Protein AF-A0A7W1C6C1-F1 (afdb_monomer)

Foldseek 3Di:
DDPLQWKKKKKFFPLLQVQLQVLQCVLVVRPRRCPPWFFKDAPPDDPDDRGITIDMDRDDPVSLVSSQVSSCVSSVHDPLQEEEAELVCQPPDADDPNHRMYMWTQGPPRTDDPVSVCVRRRMDTPDPPD

Solvent-accessible surface area (backbone atoms only — not comparable to full-atom values): 7296 Å² total; per-residue (Å²): 133,85,77,70,69,24,24,37,37,39,43,24,27,63,96,39,36,70,28,44,40,51,19,41,20,67,69,56,76,69,46,78,54,49,87,65,63,45,46,22,26,47,76,91,52,76,95,85,58,70,51,26,36,36,36,78,45,77,35,53,77,72,48,57,58,50,33,49,51,36,27,25,67,63,55,74,46,57,80,74,27,44,43,79,43,52,42,89,39,66,97,72,70,73,80,60,92,73,42,47,28,40,40,33,33,26,21,81,98,65,33,53,49,72,68,57,53,27,58,66,67,44,38,42,75,64,72,79,81,125

pLDDT: mean 77.11, std 14.28, range [36.22, 92.38]

Mean predicted aligned error: 7.2 Å

Sequence (130 aa):
MTLHTARAIIVARPGIAAAANTAGRDVDNGGDPFTSPLALRSDNTTPGGIVAYWCSWAFQPAQLVSMRQAMRTRAGLSAGEVALVTASQRGSFTPTQGARAYVFDARDGIGWTPDEVLTVLNLRTLTSSL

Structure (mmCIF, N/CA/C/O backbone):
data_AF-A0A7W1C6C1-F1
#
_entry.id   AF-A0A7W1C6C1-F1
#
loop_
_atom_site.group_PDB
_atom_site.id
_atom_site.type_symbol
_atom_site.label_atom_id
_atom_site.label_alt_id
_atom_site.label_comp_id
_atom_site.label_asym_id
_atom_site.label_entity_id
_atom_site.label_seq_id
_atom_site.pdbx_PDB_ins_code
_atom_site.Cartn_x
_atom_site.Cartn_y
_atom_site.Cartn_z
_atom_site.occupancy
_atom_site.B_iso_or_equiv
_atom_site.auth_seq_id
_atom_site.auth_comp_id
_atom_site.auth_asym_id
_atom_site.auth_atom_id
_atom_site.pdbx_PDB_model_num
ATOM 1 N N . MET A 1 1 ? 9.964 -8.090 -25.347 1.00 39.66 1 MET A N 1
ATOM 2 C CA . MET A 1 1 ? 9.600 -8.454 -23.961 1.00 39.66 1 MET A CA 1
ATOM 3 C C . MET A 1 1 ? 9.893 -7.263 -23.078 1.00 39.66 1 MET A C 1
ATOM 5 O O . MET A 1 1 ? 11.054 -6.904 -22.934 1.00 39.66 1 MET A O 1
ATOM 9 N N . THR A 1 2 ? 8.867 -6.598 -22.563 1.00 40.09 2 THR A N 1
ATOM 10 C CA . THR A 1 2 ? 9.052 -5.463 -21.655 1.00 40.09 2 THR A CA 1
ATOM 11 C C . THR A 1 2 ? 9.435 -6.025 -20.291 1.00 40.09 2 THR A C 1
ATOM 13 O O . THR A 1 2 ? 8.622 -6.676 -19.644 1.00 40.09 2 THR A O 1
ATOM 16 N N . LEU A 1 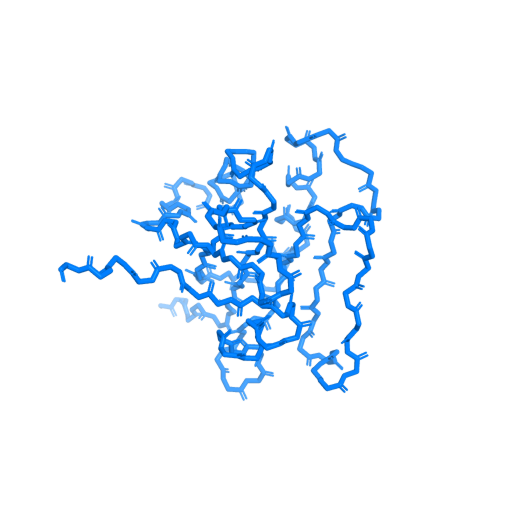3 ? 10.691 -5.847 -19.879 1.00 43.72 3 LEU A N 1
ATOM 17 C CA . LEU A 1 3 ? 11.121 -6.167 -18.520 1.00 43.72 3 LEU A CA 1
ATOM 18 C C . LEU A 1 3 ? 10.340 -5.278 -17.552 1.00 43.72 3 LEU A C 1
ATOM 20 O O . LEU A 1 3 ? 10.503 -4.056 -17.562 1.00 43.72 3 LEU A O 1
ATOM 24 N N . HIS A 1 4 ? 9.496 -5.887 -16.725 1.00 47.66 4 HIS A N 1
ATOM 25 C CA . HIS A 1 4 ? 8.840 -5.211 -15.615 1.00 47.66 4 HIS A CA 1
ATOM 26 C C . HIS A 1 4 ? 9.905 -4.807 -14.591 1.00 47.66 4 HIS A C 1
ATOM 28 O O . HIS A 1 4 ? 10.281 -5.586 -13.725 1.00 47.66 4 HIS A O 1
ATOM 34 N N . THR A 1 5 ? 10.469 -3.611 -14.753 1.00 56.53 5 THR A N 1
ATOM 35 C CA . THR A 1 5 ? 11.642 -3.166 -13.988 1.00 56.53 5 THR A CA 1
ATOM 36 C C . THR A 1 5 ? 11.281 -2.540 -12.650 1.00 56.53 5 THR A C 1
ATOM 38 O O . THR A 1 5 ? 12.191 -2.313 -11.861 1.00 56.53 5 THR A O 1
ATOM 41 N N . ALA A 1 6 ? 10.003 -2.244 -12.375 1.00 61.38 6 ALA A N 1
ATOM 42 C CA . ALA A 1 6 ? 9.576 -1.791 -11.057 1.00 61.38 6 ALA A CA 1
ATOM 43 C C . ALA A 1 6 ? 8.632 -2.749 -10.370 1.00 61.38 6 ALA A C 1
ATOM 45 O O . ALA A 1 6 ? 7.875 -3.457 -11.021 1.00 61.38 6 ALA A O 1
ATOM 46 N N . ARG A 1 7 ? 8.716 -2.779 -9.038 1.00 74.69 7 ARG A N 1
ATOM 47 C CA . ARG A 1 7 ? 7.738 -3.453 -8.200 1.00 74.69 7 ARG A CA 1
ATOM 48 C C . ARG A 1 7 ? 7.210 -2.486 -7.155 1.00 74.69 7 ARG A C 1
ATOM 50 O O . ARG A 1 7 ? 7.929 -1.564 -6.781 1.00 74.69 7 ARG A O 1
ATOM 57 N N . ALA A 1 8 ? 5.979 -2.667 -6.698 1.00 80.19 8 ALA A N 1
ATOM 58 C CA . ALA A 1 8 ? 5.456 -1.940 -5.545 1.00 80.19 8 ALA A CA 1
ATOM 59 C C . ALA A 1 8 ? 5.094 -2.898 -4.424 1.00 80.19 8 ALA A C 1
ATOM 61 O O . ALA A 1 8 ? 4.663 -4.015 -4.692 1.00 80.19 8 ALA A O 1
ATOM 62 N N . ILE A 1 9 ? 5.215 -2.422 -3.193 1.00 83.94 9 ILE A N 1
ATOM 63 C CA . ILE A 1 9 ? 4.631 -3.042 -2.010 1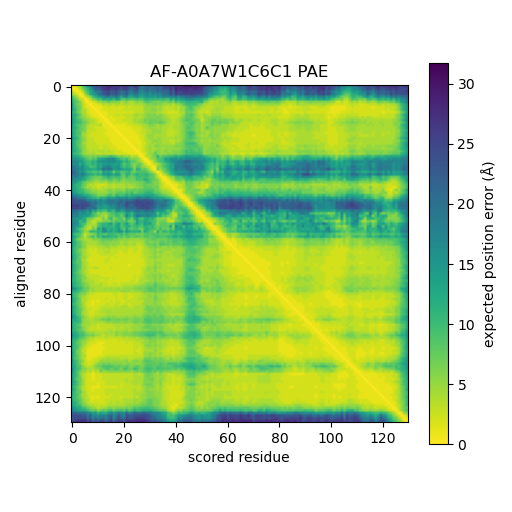.00 83.94 9 ILE A CA 1
ATOM 64 C C . ILE A 1 9 ? 3.558 -2.095 -1.489 1.00 83.94 9 ILE A C 1
ATOM 66 O O . ILE A 1 9 ? 3.849 -0.938 -1.189 1.00 83.94 9 ILE A O 1
ATOM 70 N N . ILE A 1 10 ? 2.322 -2.567 -1.370 1.00 85.81 10 ILE A N 1
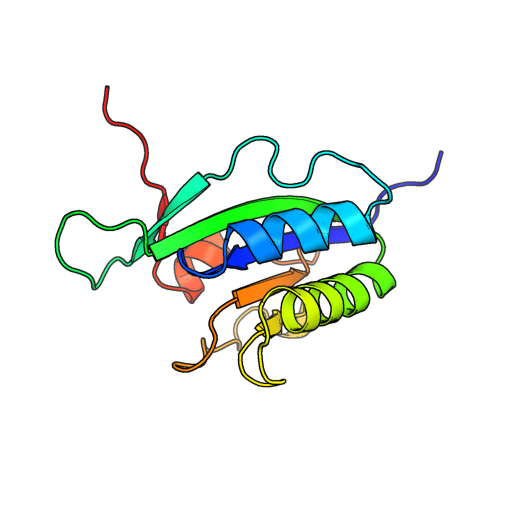ATOM 71 C CA . ILE A 1 10 ? 1.218 -1.746 -0.861 1.00 85.81 10 ILE A CA 1
ATOM 72 C C . ILE A 1 10 ? 0.828 -2.254 0.515 1.00 85.81 10 ILE A C 1
ATOM 74 O O . ILE A 1 10 ? 0.531 -3.433 0.669 1.00 85.81 10 ILE A O 1
ATOM 78 N N . VAL A 1 11 ? 0.800 -1.354 1.496 1.00 87.00 11 VAL A N 1
ATOM 79 C CA . VAL A 1 11 ? 0.321 -1.636 2.850 1.00 87.00 11 VAL A CA 1
ATOM 80 C C . VAL A 1 11 ? -0.845 -0.711 3.147 1.00 87.00 11 VAL A C 1
ATOM 82 O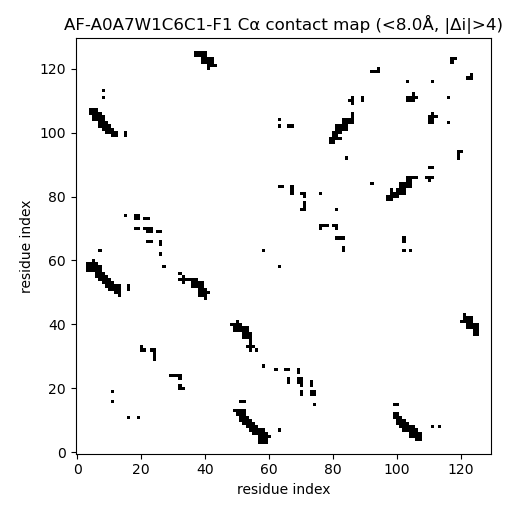 O . VAL A 1 11 ? -0.670 0.503 3.207 1.00 87.00 11 VAL A O 1
ATOM 85 N N . ALA A 1 12 ? -2.042 -1.267 3.321 1.00 87.06 12 ALA A N 1
ATOM 86 C CA . ALA A 1 12 ? -3.267 -0.489 3.505 1.00 87.06 12 ALA A CA 1
ATOM 87 C C . ALA A 1 12 ? -4.030 -0.923 4.759 1.00 87.06 12 ALA A C 1
ATOM 89 O O . ALA A 1 12 ? -4.238 -2.118 4.961 1.00 87.06 12 ALA A O 1
ATOM 90 N N . ARG A 1 13 ? -4.492 0.036 5.575 1.00 85.44 13 ARG A N 1
ATOM 91 C CA . ARG A 1 13 ? -5.341 -0.228 6.751 1.00 85.44 13 ARG A CA 1
ATOM 92 C C . ARG A 1 13 ? -6.642 -0.948 6.359 1.00 85.44 13 ARG A C 1
ATOM 94 O O . ARG A 1 13 ? -7.130 -0.753 5.243 1.00 85.44 13 ARG A O 1
ATOM 101 N N . PRO A 1 14 ? -7.290 -1.697 7.274 1.00 81.00 14 PRO A N 1
ATOM 102 C CA . PRO A 1 14 ? -8.357 -2.622 6.901 1.00 81.00 14 PRO A CA 1
ATOM 103 C C . PRO A 1 14 ? -9.566 -1.924 6.277 1.00 81.00 14 PRO A C 1
ATOM 105 O O . PRO A 1 14 ? -10.096 -2.387 5.273 1.00 81.00 14 PRO A O 1
ATOM 108 N N . GLY A 1 15 ? -9.939 -0.752 6.801 1.00 82.56 15 GLY A N 1
ATOM 109 C CA . GLY A 1 15 ? -11.067 0.034 6.292 1.00 82.56 15 GLY A CA 1
ATOM 110 C C . GLY A 1 15 ? -10.882 0.621 4.887 1.00 82.56 15 GLY A C 1
ATOM 111 O O . GLY A 1 15 ? -11.827 1.197 4.365 1.00 82.56 15 GLY A O 1
ATOM 112 N N . ILE A 1 16 ? -9.695 0.511 4.276 1.00 83.94 16 ILE A N 1
ATOM 113 C CA . ILE A 1 16 ? -9.442 0.981 2.901 1.00 83.94 16 ILE A CA 1
ATOM 114 C C . ILE A 1 16 ? -8.879 -0.109 1.981 1.00 83.94 16 ILE A C 1
ATOM 116 O O . ILE A 1 16 ? -8.540 0.171 0.833 1.00 83.94 16 ILE A O 1
ATOM 120 N N . ALA A 1 17 ? -8.785 -1.352 2.455 1.00 81.31 17 ALA A N 1
ATOM 121 C CA . ALA A 1 17 ? -8.177 -2.453 1.713 1.00 81.31 17 ALA A CA 1
ATOM 122 C C . ALA A 1 17 ? -8.880 -2.726 0.373 1.00 81.31 17 ALA A C 1
ATOM 124 O O . ALA A 1 17 ? -8.227 -2.858 -0.658 1.00 81.31 17 ALA A O 1
ATOM 125 N N . ALA A 1 18 ? -10.217 -2.722 0.360 1.00 81.44 18 ALA A N 1
ATOM 126 C CA . ALA A 1 18 ? -11.006 -2.930 -0.857 1.00 81.44 18 ALA A CA 1
ATOM 127 C C . ALA A 1 18 ? -10.806 -1.809 -1.897 1.00 81.44 18 ALA A C 1
ATOM 129 O O . ALA A 1 18 ? -10.733 -2.064 -3.102 1.00 81.44 18 ALA A O 1
ATOM 130 N N . ALA A 1 19 ? -10.669 -0.563 -1.437 1.00 85.38 19 ALA A N 1
ATOM 131 C CA . ALA A 1 19 ? -10.380 0.574 -2.303 1.00 85.38 19 ALA A CA 1
ATOM 132 C C . ALA A 1 19 ? -8.948 0.511 -2.858 1.00 85.38 19 ALA A C 1
ATOM 134 O O . ALA A 1 19 ? -8.747 0.775 -4.041 1.00 85.38 19 ALA A O 1
ATOM 135 N N . ALA A 1 20 ? -7.974 0.095 -2.039 1.00 83.06 20 ALA A N 1
ATOM 136 C CA . ALA A 1 20 ? -6.600 -0.156 -2.474 1.00 83.06 20 ALA A CA 1
ATOM 137 C C . ALA A 1 20 ? -6.534 -1.249 -3.554 1.00 83.06 20 ALA A C 1
ATOM 139 O O . ALA A 1 20 ? -5.880 -1.076 -4.577 1.00 83.06 20 ALA A O 1
ATOM 140 N N . ASN A 1 21 ? -7.280 -2.336 -3.355 1.00 79.31 21 ASN A N 1
ATOM 141 C CA . ASN A 1 21 ? -7.414 -3.438 -4.305 1.00 79.31 21 ASN A CA 1
ATOM 142 C C . ASN A 1 21 ? -7.970 -2.973 -5.655 1.00 79.31 21 ASN A C 1
ATOM 144 O O . ASN A 1 21 ? -7.412 -3.273 -6.707 1.00 79.31 21 ASN A O 1
ATOM 148 N N . THR A 1 22 ? -9.041 -2.180 -5.621 1.00 82.12 22 THR A N 1
ATOM 149 C CA . THR A 1 22 ? -9.660 -1.626 -6.834 1.00 82.12 22 THR A CA 1
ATOM 150 C C . THR A 1 22 ? -8.721 -0.652 -7.549 1.00 82.12 22 THR A C 1
ATOM 152 O O . THR A 1 22 ? -8.566 -0.739 -8.761 1.00 82.12 22 THR A O 1
ATOM 155 N N . ALA A 1 23 ? -8.038 0.222 -6.804 1.00 84.19 23 ALA A N 1
ATOM 156 C CA . ALA A 1 23 ? -7.060 1.156 -7.361 1.00 84.19 23 ALA A CA 1
ATOM 157 C C . ALA A 1 23 ? -5.904 0.438 -8.077 1.00 84.19 23 ALA A C 1
ATOM 159 O O . ALA A 1 23 ? -5.482 0.874 -9.144 1.00 84.19 23 ALA A O 1
ATOM 160 N N . GLY A 1 24 ? -5.436 -0.682 -7.522 1.00 78.25 24 GLY A N 1
ATOM 161 C CA . GLY A 1 24 ? -4.445 -1.531 -8.175 1.00 78.25 24 GLY A CA 1
ATOM 162 C C . GLY A 1 24 ? -4.925 -2.056 -9.532 1.00 78.25 24 GLY A C 1
ATOM 163 O O . GLY A 1 24 ? -4.212 -1.917 -10.522 1.00 78.25 24 GLY A O 1
ATOM 164 N N . ARG A 1 25 ? -6.166 -2.571 -9.604 1.00 77.25 25 ARG A N 1
ATOM 165 C CA . ARG A 1 25 ? -6.776 -3.065 -10.862 1.00 77.25 25 ARG A CA 1
ATOM 166 C C . ARG A 1 25 ? -6.856 -1.995 -11.933 1.00 77.25 25 ARG A C 1
ATOM 168 O O . ARG A 1 25 ? -6.567 -2.279 -13.092 1.00 77.25 25 ARG A O 1
ATOM 175 N N . ASP A 1 26 ? -7.267 -0.792 -11.538 1.00 80.06 26 ASP A N 1
ATOM 176 C CA . ASP A 1 26 ? -7.421 0.337 -12.454 1.00 80.06 26 ASP A CA 1
ATOM 177 C C . ASP A 1 26 ? -6.076 0.729 -13.085 1.00 80.06 26 ASP A C 1
ATOM 179 O O . ASP A 1 26 ? -6.013 1.054 -14.267 1.00 80.06 26 ASP A O 1
ATOM 183 N N . VAL A 1 27 ? -4.992 0.695 -12.303 1.00 78.88 27 VAL A N 1
ATOM 184 C CA . VAL A 1 27 ? -3.655 1.125 -12.748 1.00 78.88 27 VAL A CA 1
ATOM 185 C C . VAL A 1 27 ? -2.951 0.075 -13.608 1.00 78.88 27 VAL A C 1
ATOM 187 O O . VAL A 1 27 ? -2.129 0.442 -14.453 1.00 78.88 27 VAL A O 1
ATOM 190 N N . ASP A 1 28 ? -3.282 -1.204 -13.427 1.00 71.06 28 ASP A N 1
ATOM 191 C CA . ASP A 1 28 ? -2.729 -2.316 -14.211 1.00 71.06 28 ASP A CA 1
ATOM 192 C C . ASP A 1 28 ? -3.651 -2.812 -15.340 1.00 71.06 28 ASP A C 1
ATOM 194 O O . ASP A 1 28 ? -3.401 -3.855 -15.934 1.00 71.06 28 ASP A O 1
ATOM 198 N N . ASN A 1 29 ? -4.731 -2.087 -15.662 1.00 63.94 29 ASN A N 1
ATOM 199 C CA . ASN A 1 29 ? -5.683 -2.455 -16.721 1.00 63.94 29 ASN A CA 1
ATOM 200 C C . ASN A 1 29 ? -6.268 -3.880 -16.581 1.00 63.94 29 ASN A C 1
ATOM 202 O O . ASN A 1 29 ? -6.426 -4.594 -17.571 1.00 63.94 29 ASN A O 1
ATOM 206 N N . GLY A 1 30 ? -6.622 -4.293 -15.361 1.00 57.19 30 GLY A N 1
ATOM 207 C CA . GLY A 1 30 ? -7.296 -5.576 -15.114 1.00 57.19 30 GLY A CA 1
ATOM 208 C C . GLY A 1 30 ? -6.395 -6.738 -14.688 1.00 57.19 30 GLY A C 1
ATOM 209 O O . GLY A 1 30 ? -6.889 -7.860 -14.582 1.00 57.19 30 GLY A O 1
ATOM 210 N N . GLY A 1 31 ? -5.114 -6.494 -14.395 1.00 57.25 31 GLY A N 1
ATOM 211 C CA . GLY A 1 31 ? -4.287 -7.454 -13.660 1.00 57.25 31 GLY A CA 1
ATOM 212 C C . GLY A 1 31 ? -4.815 -7.713 -12.242 1.00 57.25 31 GLY A C 1
ATOM 213 O O . GLY A 1 31 ? -5.503 -6.874 -11.649 1.00 57.25 31 GLY A O 1
ATOM 214 N N . ASP A 1 32 ? -4.540 -8.903 -11.705 1.00 56.78 32 ASP A N 1
ATOM 215 C CA . ASP A 1 32 ? -5.134 -9.362 -10.448 1.00 56.78 32 ASP A CA 1
ATOM 216 C C . ASP A 1 32 ? -4.374 -8.788 -9.226 1.00 56.78 32 ASP A C 1
ATOM 218 O O . ASP A 1 32 ? -3.242 -9.186 -8.945 1.00 56.78 32 ASP A O 1
ATOM 222 N N . PRO A 1 33 ? -4.964 -7.836 -8.485 1.00 54.12 33 PRO A N 1
ATOM 223 C CA . PRO A 1 33 ? -4.237 -6.794 -7.747 1.00 54.12 33 PRO A CA 1
ATOM 224 C C . PRO A 1 33 ? -3.745 -7.169 -6.349 1.00 54.12 33 PRO A C 1
ATOM 226 O O . PRO A 1 33 ? -2.863 -6.522 -5.792 1.00 54.12 33 PRO A O 1
ATOM 229 N N . PHE A 1 34 ? -4.346 -8.197 -5.768 1.00 63.50 34 PHE A N 1
ATOM 230 C CA . PHE A 1 34 ? -4.016 -8.802 -4.491 1.00 63.50 34 PHE A CA 1
ATOM 231 C C . PHE A 1 34 ? -4.247 -10.285 -4.711 1.00 63.50 34 PHE A C 1
ATOM 233 O O . PHE A 1 34 ? -5.226 -10.857 -4.240 1.00 63.50 34 PHE A O 1
ATOM 240 N N . THR A 1 35 ? -3.373 -10.910 -5.489 1.00 52.84 35 THR A N 1
ATOM 241 C CA . THR A 1 35 ? -3.504 -12.331 -5.828 1.00 52.84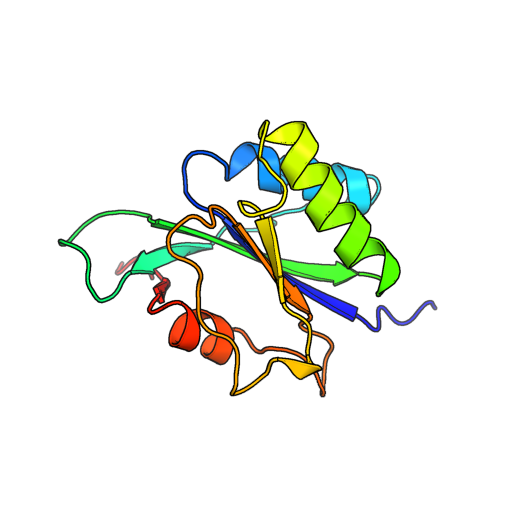 35 THR A CA 1
ATOM 242 C C . THR A 1 35 ? -3.594 -13.196 -4.557 1.00 52.84 35 THR A C 1
ATOM 244 O O . THR A 1 35 ? -4.158 -14.284 -4.585 1.00 52.84 35 THR A O 1
ATOM 247 N N . SER A 1 36 ? -3.104 -12.686 -3.412 1.00 59.22 36 SER A N 1
ATOM 248 C CA . SER A 1 36 ? -3.403 -13.157 -2.051 1.00 59.22 36 SER A CA 1
ATOM 249 C C . SER A 1 36 ? -3.110 -12.048 -1.020 1.00 59.22 36 SER A C 1
ATOM 251 O O . SER A 1 36 ? -1.947 -11.875 -0.651 1.00 59.22 36 SER A O 1
ATOM 253 N N . PRO A 1 37 ? -4.102 -11.253 -0.563 1.00 67.94 37 PRO A N 1
ATOM 254 C CA . PRO A 1 37 ? -3.865 -10.210 0.429 1.00 67.94 37 PRO A CA 1
ATOM 255 C C . PRO A 1 37 ? -3.362 -10.835 1.729 1.00 67.94 37 PRO A C 1
ATOM 257 O O . PRO A 1 37 ? -4.104 -11.524 2.426 1.00 67.94 37 PRO A O 1
ATOM 260 N N . LEU A 1 38 ? -2.096 -10.587 2.063 1.00 74.25 38 LEU A N 1
ATOM 261 C CA . LEU A 1 38 ? -1.533 -11.098 3.304 1.00 74.25 38 LEU A CA 1
ATOM 262 C C . LEU A 1 38 ? -1.977 -10.200 4.452 1.00 74.25 38 LEU A C 1
ATOM 264 O O . LEU A 1 38 ? -1.715 -8.994 4.455 1.00 74.25 38 LEU A O 1
ATOM 268 N N . ALA A 1 39 ? -2.674 -10.798 5.411 1.00 78.38 39 ALA A N 1
ATOM 269 C CA . ALA A 1 39 ? -3.095 -10.115 6.615 1.00 78.38 39 ALA A CA 1
ATOM 270 C C . ALA A 1 39 ? -1.873 -9.803 7.492 1.00 78.38 39 ALA A C 1
ATOM 272 O O . ALA A 1 39 ? -1.089 -10.691 7.838 1.00 78.38 39 ALA A O 1
ATOM 273 N N . LEU A 1 40 ? -1.718 -8.532 7.855 1.00 79.94 40 LEU A N 1
ATOM 274 C CA . LEU A 1 40 ? -0.638 -8.042 8.703 1.00 79.94 40 LEU A CA 1
ATOM 275 C C . LEU A 1 40 ? -1.179 -7.586 10.055 1.00 79.94 40 LEU A C 1
ATOM 277 O O . LEU A 1 40 ? -2.298 -7.077 10.150 1.00 79.94 40 LEU A O 1
ATOM 281 N N . ARG A 1 41 ? -0.353 -7.697 11.092 1.00 80.25 41 ARG A N 1
ATOM 282 C CA . ARG A 1 41 ? -0.633 -7.232 12.454 1.00 80.25 41 ARG A CA 1
ATOM 283 C C . ARG A 1 41 ? 0.514 -6.358 12.960 1.00 80.25 41 ARG A C 1
ATOM 285 O O . ARG A 1 41 ? 1.654 -6.616 12.609 1.00 80.25 41 ARG A O 1
ATOM 292 N N . SER A 1 42 ? 0.229 -5.359 13.800 1.00 77.75 42 SER A N 1
ATOM 293 C CA . SER A 1 42 ? 1.281 -4.562 14.444 1.00 77.75 42 SER A CA 1
ATOM 294 C C . SER A 1 42 ? 1.844 -5.252 15.683 1.00 77.75 42 SER A C 1
ATOM 296 O O . SER A 1 42 ? 1.080 -5.799 16.488 1.00 77.75 42 SER A O 1
ATOM 298 N N . ASP A 1 43 ? 3.159 -5.153 15.874 1.00 71.44 43 ASP A N 1
ATOM 299 C CA . ASP A 1 43 ? 3.845 -5.730 17.032 1.00 71.44 43 ASP A CA 1
ATOM 300 C C . ASP A 1 43 ? 3.453 -5.073 18.360 1.00 71.44 43 ASP A C 1
ATOM 302 O O . ASP A 1 43 ? 3.413 -5.753 19.384 1.00 71.44 43 ASP A O 1
ATOM 306 N N . ASN A 1 44 ? 3.023 -3.807 18.330 1.00 65.75 44 ASN A N 1
ATOM 307 C CA . ASN A 1 44 ? 2.665 -3.033 19.528 1.00 65.75 44 ASN A CA 1
ATOM 308 C C . ASN A 1 44 ? 1.153 -3.018 19.822 1.00 65.75 44 ASN A C 1
ATOM 310 O O . ASN A 1 44 ? 0.691 -2.230 20.645 1.00 65.75 44 ASN A O 1
ATOM 314 N N . THR A 1 45 ? 0.361 -3.850 19.138 1.00 57.28 45 THR A N 1
ATOM 315 C CA . THR A 1 45 ? -1.099 -3.920 19.332 1.00 57.28 45 THR A CA 1
ATOM 316 C C . THR A 1 45 ? -1.532 -5.189 20.061 1.00 57.28 45 THR A C 1
ATOM 318 O O . THR A 1 45 ? -0.927 -6.260 19.914 1.00 57.28 45 THR A O 1
ATOM 321 N N . THR A 1 46 ? -2.623 -5.059 20.825 1.00 48.41 46 THR A N 1
ATOM 322 C CA . THR A 1 46 ? -3.350 -6.135 21.512 1.00 48.41 46 THR A CA 1
ATOM 323 C C . THR A 1 46 ? -3.480 -7.392 20.634 1.00 48.41 46 THR A C 1
ATOM 325 O O . THR A 1 46 ? -3.658 -7.275 19.417 1.00 48.41 46 THR A O 1
ATOM 328 N N . PRO A 1 47 ? -3.405 -8.610 21.202 1.00 45.25 47 PRO A N 1
ATOM 329 C CA . PRO A 1 47 ? -3.653 -9.847 20.467 1.00 45.25 47 PRO A CA 1
ATOM 330 C C . PRO A 1 47 ? -4.962 -9.853 19.666 1.00 45.25 47 PRO A C 1
ATOM 332 O O . PRO A 1 47 ? -6.027 -9.837 20.266 1.00 45.25 47 PRO A O 1
ATOM 335 N N . GLY A 1 48 ? -4.881 -9.906 18.323 1.00 45.25 48 GLY A N 1
ATOM 336 C CA . GLY A 1 48 ? -5.984 -10.411 17.481 1.00 45.25 48 GLY A CA 1
ATOM 337 C C . GLY A 1 48 ? -6.387 -9.650 16.205 1.00 45.25 48 GLY A C 1
ATOM 338 O O . GLY A 1 48 ? -7.222 -10.169 15.473 1.00 45.25 48 GLY A O 1
ATOM 339 N N . GLY A 1 49 ? -5.848 -8.464 15.892 1.00 53.97 49 GLY A N 1
ATOM 340 C CA . GLY A 1 49 ? -6.352 -7.654 14.763 1.00 53.97 49 GLY A CA 1
ATOM 341 C C . GLY A 1 49 ? -5.511 -7.689 13.480 1.00 53.97 49 GLY A C 1
ATOM 342 O O . GLY A 1 49 ? -4.296 -7.502 13.538 1.00 53.97 49 GLY A O 1
ATOM 343 N N . ILE A 1 50 ? -6.167 -7.825 12.318 1.00 57.00 50 ILE A N 1
ATOM 344 C CA . ILE A 1 50 ? -5.599 -7.399 11.027 1.00 57.00 50 ILE A CA 1
ATOM 345 C C . ILE A 1 50 ? -5.523 -5.873 11.055 1.00 57.00 50 ILE A C 1
ATOM 347 O O . ILE A 1 50 ? -6.544 -5.208 11.222 1.00 57.00 50 ILE A O 1
ATOM 351 N N . VAL A 1 51 ? -4.331 -5.310 10.889 1.00 62.41 51 VAL A N 1
ATOM 352 C CA . VAL A 1 51 ? -4.114 -3.854 10.852 1.00 62.41 51 VAL A CA 1
ATOM 353 C C . VAL A 1 51 ? -3.707 -3.362 9.471 1.00 62.41 51 VAL A C 1
ATOM 355 O O . VAL A 1 51 ? -3.759 -2.157 9.228 1.00 62.41 51 VAL A O 1
ATOM 358 N N . ALA A 1 52 ? -3.318 -4.268 8.570 1.00 64.31 52 ALA A N 1
ATOM 359 C CA . ALA A 1 52 ? -3.077 -3.938 7.178 1.00 64.31 52 ALA A CA 1
ATOM 360 C C . ALA A 1 52 ? -3.139 -5.158 6.247 1.00 64.31 52 ALA A C 1
ATOM 362 O O . ALA A 1 52 ? -3.093 -6.301 6.699 1.00 64.31 52 ALA A O 1
ATOM 363 N N . TYR A 1 53 ? -3.210 -4.886 4.946 1.00 65.06 53 TYR A N 1
ATOM 364 C CA . TYR A 1 53 ? -3.087 -5.873 3.874 1.00 65.06 53 TYR A CA 1
ATOM 365 C C . TYR A 1 53 ? -1.905 -5.548 2.965 1.00 65.06 53 TYR A C 1
ATOM 367 O O . TYR A 1 53 ? -1.610 -4.369 2.762 1.00 65.06 53 TYR A O 1
ATOM 375 N N . TRP A 1 54 ? -1.279 -6.594 2.419 1.00 68.69 54 TRP A N 1
ATOM 376 C CA . TRP A 1 54 ? -0.069 -6.552 1.593 1.00 68.69 54 TRP A CA 1
ATOM 377 C C . TRP A 1 54 ? -0.280 -7.114 0.175 1.00 68.69 54 TRP A C 1
ATOM 379 O O . TRP A 1 54 ? -0.952 -8.137 0.021 1.00 68.69 54 TRP A O 1
ATOM 389 N N . CYS A 1 55 ? 0.386 -6.532 -0.832 1.00 62.53 55 CYS A N 1
ATOM 390 C CA . CYS A 1 55 ? 0.620 -7.148 -2.150 1.00 62.53 55 CYS A CA 1
ATOM 391 C C . CYS A 1 55 ? 1.941 -6.667 -2.793 1.00 62.53 55 CYS A C 1
ATOM 393 O O . CYS A 1 55 ? 2.399 -5.563 -2.495 1.00 62.53 55 CYS A O 1
ATOM 395 N N . SER A 1 56 ? 2.535 -7.480 -3.683 1.00 64.06 56 SER A N 1
ATOM 396 C CA . SER A 1 56 ? 3.705 -7.122 -4.508 1.00 64.06 56 SER A CA 1
ATOM 397 C C . SER A 1 56 ? 3.377 -7.246 -5.996 1.00 64.06 56 SER A C 1
ATOM 399 O O . SER A 1 56 ? 2.778 -8.239 -6.397 1.00 64.06 56 SER A O 1
ATOM 401 N N . TRP A 1 57 ? 3.772 -6.263 -6.808 1.00 67.62 57 TRP A N 1
ATOM 402 C CA . TRP A 1 57 ? 3.364 -6.181 -8.218 1.00 67.62 57 TRP A CA 1
ATOM 403 C C . TRP A 1 57 ? 4.433 -5.546 -9.084 1.00 67.62 57 TRP A C 1
ATOM 405 O O . TRP A 1 57 ? 5.018 -4.566 -8.652 1.00 67.62 57 TRP A O 1
ATOM 415 N N . ALA A 1 58 ? 4.627 -6.054 -10.296 1.00 68.88 58 ALA A N 1
ATOM 416 C CA . ALA A 1 58 ? 5.318 -5.394 -11.398 1.00 68.88 58 ALA A CA 1
ATOM 417 C C . ALA A 1 58 ? 4.625 -4.091 -11.875 1.00 68.88 58 ALA A C 1
ATOM 419 O O . ALA A 1 58 ? 3.545 -4.138 -12.444 1.00 68.88 58 ALA A O 1
ATOM 420 N N . PHE A 1 59 ? 5.281 -2.941 -11.742 1.00 68.62 59 PHE A N 1
ATOM 421 C CA . PHE A 1 59 ? 4.830 -1.642 -12.252 1.00 68.62 59 PHE A CA 1
ATOM 422 C C . PHE A 1 59 ? 5.910 -0.966 -13.111 1.00 68.62 59 PHE A C 1
ATOM 424 O O . PHE A 1 59 ? 7.079 -1.350 -13.120 1.00 68.62 59 PHE A O 1
ATOM 431 N N . GLN A 1 60 ? 5.529 0.094 -13.818 1.00 74.19 60 GLN A N 1
ATOM 432 C CA . GLN A 1 60 ? 6.425 1.152 -14.273 1.00 74.19 60 GLN A CA 1
ATOM 433 C C . GLN A 1 60 ? 6.545 2.239 -13.191 1.00 74.19 60 GLN A C 1
ATOM 435 O O . GLN A 1 60 ? 5.579 2.490 -12.470 1.00 74.19 60 GLN A O 1
ATOM 440 N N . PRO A 1 61 ? 7.672 2.971 -13.096 1.00 72.75 61 PRO A N 1
ATOM 441 C CA . PRO A 1 61 ? 7.830 4.045 -12.109 1.00 72.75 61 PRO A CA 1
ATOM 442 C C . PRO A 1 61 ? 6.699 5.089 -12.123 1.00 72.75 61 PRO A C 1
ATOM 444 O O . PRO A 1 61 ? 6.249 5.528 -11.067 1.00 72.75 61 PRO A O 1
ATOM 447 N N . ALA A 1 62 ? 6.178 5.442 -13.304 1.00 78.44 62 ALA A N 1
ATOM 448 C CA . ALA A 1 62 ? 5.051 6.369 -13.437 1.00 78.44 62 ALA A CA 1
ATOM 449 C C . ALA A 1 62 ? 3.741 5.823 -12.831 1.00 78.44 62 ALA A C 1
ATOM 451 O O . ALA A 1 62 ? 2.933 6.591 -12.308 1.00 78.44 62 ALA A O 1
ATOM 452 N N . GLN A 1 63 ? 3.548 4.500 -12.832 1.00 81.81 63 GLN A N 1
ATOM 453 C CA . GLN A 1 63 ? 2.358 3.860 -12.267 1.00 81.81 63 GLN A CA 1
ATOM 454 C C . GLN A 1 63 ? 2.332 3.916 -10.734 1.00 81.81 63 GLN A C 1
ATOM 456 O O . GLN A 1 63 ? 1.247 3.889 -10.163 1.00 81.81 63 GLN A O 1
ATOM 461 N N . LEU A 1 64 ? 3.471 4.090 -10.050 1.00 82.75 64 LEU A N 1
ATOM 462 C CA . LEU A 1 64 ? 3.490 4.274 -8.589 1.00 82.75 64 LEU A CA 1
ATOM 463 C C . LEU A 1 64 ? 2.735 5.543 -8.164 1.00 82.75 64 LEU A C 1
ATOM 465 O O . LEU A 1 64 ? 1.997 5.552 -7.174 1.00 82.75 64 LEU A O 1
ATOM 469 N N . VAL A 1 65 ? 2.887 6.620 -8.939 1.00 87.44 65 VAL A N 1
ATOM 470 C CA . VAL A 1 65 ? 2.188 7.889 -8.699 1.00 87.44 65 VAL A CA 1
ATOM 471 C C . VAL A 1 65 ? 0.697 7.740 -8.998 1.00 87.44 65 VAL A C 1
ATOM 473 O O . VAL A 1 65 ? -0.130 8.181 -8.192 1.00 87.44 65 VAL A O 1
ATOM 476 N N . SER A 1 66 ? 0.355 7.075 -10.106 1.00 88.19 66 SER A N 1
ATOM 477 C CA . SER A 1 66 ? -1.030 6.754 -10.469 1.00 88.19 66 SER A CA 1
ATOM 478 C C . SER A 1 66 ? -1.706 5.879 -9.416 1.00 88.19 66 SER A C 1
ATOM 480 O O . SER A 1 66 ? -2.843 6.154 -9.051 1.00 88.19 66 SER A O 1
ATOM 482 N N . MET A 1 67 ? -0.993 4.901 -8.851 1.00 85.38 67 MET A N 1
ATOM 483 C CA . MET A 1 67 ? -1.488 4.030 -7.784 1.00 85.38 67 MET A CA 1
ATOM 484 C C . MET A 1 67 ? -1.839 4.821 -6.530 1.00 85.38 67 MET A C 1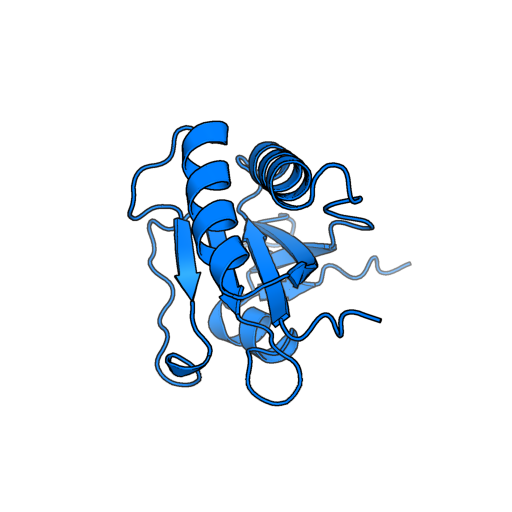
ATOM 486 O O . MET A 1 67 ? -2.971 4.754 -6.049 1.00 85.38 67 MET A O 1
ATOM 490 N N . ARG A 1 68 ? -0.919 5.665 -6.046 1.00 89.31 68 ARG A N 1
ATOM 491 C CA . ARG A 1 68 ? -1.204 6.563 -4.917 1.00 89.31 68 ARG A CA 1
ATOM 492 C C . ARG A 1 68 ? -2.445 7.421 -5.189 1.00 89.31 68 ARG A C 1
ATOM 494 O O . ARG A 1 68 ? -3.280 7.594 -4.303 1.00 89.31 68 ARG A O 1
ATOM 501 N N . GLN A 1 69 ? -2.563 7.977 -6.394 1.00 91.19 69 GLN A N 1
ATOM 502 C CA . GLN A 1 69 ? -3.683 8.845 -6.749 1.00 91.19 69 GLN A CA 1
ATOM 503 C C . GLN A 1 69 ? -5.011 8.080 -6.827 1.00 91.19 69 GLN A C 1
ATOM 505 O O . GLN A 1 69 ? -6.002 8.531 -6.255 1.00 91.19 69 GLN A O 1
ATOM 510 N N . ALA A 1 70 ? -5.023 6.910 -7.464 1.00 89.62 70 ALA A N 1
ATOM 511 C CA . ALA A 1 70 ? -6.197 6.054 -7.572 1.00 89.62 70 ALA A CA 1
ATOM 512 C C . ALA A 1 70 ? -6.690 5.611 -6.188 1.00 89.62 70 ALA A C 1
ATOM 514 O O . ALA A 1 70 ? -7.883 5.705 -5.903 1.00 89.62 70 ALA A O 1
ATOM 515 N N . MET A 1 71 ? -5.778 5.231 -5.284 1.00 88.38 71 MET A N 1
ATOM 516 C CA . MET A 1 71 ? -6.127 4.895 -3.900 1.00 88.38 71 MET A CA 1
ATOM 517 C C . MET A 1 71 ? -6.818 6.057 -3.188 1.00 88.38 71 MET A C 1
ATOM 519 O O . MET A 1 71 ? -7.843 5.856 -2.540 1.00 88.38 71 MET A O 1
ATOM 523 N N . ARG A 1 72 ? -6.291 7.278 -3.334 1.00 92.31 72 ARG A N 1
ATOM 524 C CA . ARG A 1 72 ? -6.885 8.474 -2.723 1.00 92.31 72 ARG A CA 1
ATOM 525 C C . ARG A 1 72 ? -8.293 8.733 -3.234 1.00 92.31 72 ARG A C 1
ATOM 527 O O . ARG A 1 72 ? -9.196 8.932 -2.430 1.00 92.31 72 ARG A O 1
ATOM 534 N N . THR A 1 73 ? -8.485 8.686 -4.548 1.00 92.38 73 THR A N 1
ATOM 535 C CA . THR A 1 73 ? -9.796 8.901 -5.165 1.00 92.38 73 THR A CA 1
ATOM 536 C C . THR A 1 73 ? -10.798 7.826 -4.745 1.00 92.38 73 THR A C 1
ATOM 538 O O . THR A 1 73 ? -11.905 8.156 -4.335 1.00 92.38 73 THR A O 1
ATOM 541 N N . ARG A 1 74 ? -10.411 6.545 -4.789 1.00 89.69 74 ARG A N 1
ATOM 542 C CA . ARG A 1 74 ? -11.299 5.418 -4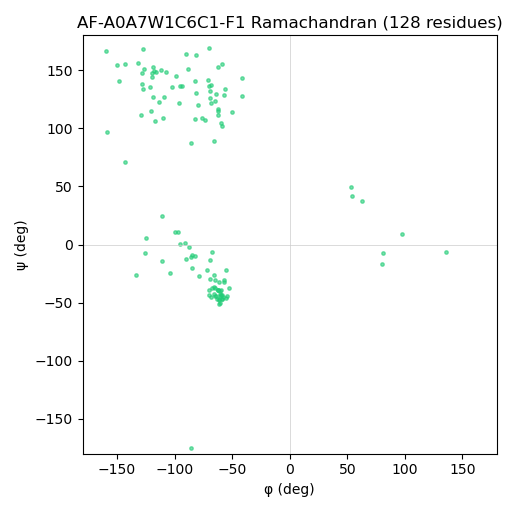.460 1.00 89.69 74 ARG A CA 1
ATOM 543 C C . ARG A 1 74 ? -11.679 5.371 -2.979 1.00 89.69 74 ARG A C 1
ATOM 545 O O . ARG A 1 74 ? -12.805 5.009 -2.661 1.00 89.69 74 ARG A O 1
ATOM 552 N N . ALA A 1 75 ? -10.754 5.713 -2.085 1.00 87.69 75 A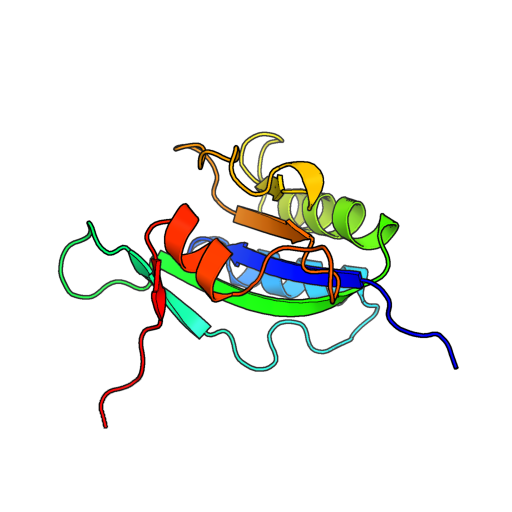LA A N 1
ATOM 553 C CA . ALA A 1 75 ? -10.973 5.667 -0.639 1.00 87.69 75 ALA A CA 1
ATOM 554 C C . ALA A 1 75 ? -11.405 7.016 -0.029 1.00 87.69 75 ALA A C 1
ATOM 556 O O . ALA A 1 75 ? -11.584 7.089 1.186 1.00 87.69 75 ALA A O 1
ATOM 557 N N . GLY A 1 76 ? -11.551 8.075 -0.836 1.00 92.25 76 GLY A N 1
ATOM 558 C CA . GLY A 1 76 ? -11.908 9.416 -0.358 1.00 92.25 76 GLY A CA 1
ATOM 559 C C . GLY A 1 76 ? -10.861 10.029 0.580 1.00 92.25 76 GLY A C 1
ATOM 560 O O . GLY A 1 76 ? -11.223 10.664 1.566 1.00 92.25 76 GLY A O 1
ATOM 561 N N . LEU A 1 77 ? -9.572 9.798 0.312 1.00 89.62 77 LEU A N 1
ATOM 562 C CA . LEU A 1 77 ? -8.468 10.172 1.201 1.00 89.62 77 LEU A CA 1
ATOM 563 C C . LEU A 1 77 ? -7.781 11.474 0.786 1.00 89.62 77 LEU A C 1
ATOM 565 O O . LEU A 1 77 ? -7.562 11.761 -0.397 1.00 89.62 77 LEU A O 1
ATOM 569 N N . SER A 1 78 ? -7.341 12.227 1.788 1.00 90.81 78 SER A N 1
ATOM 570 C CA . SER A 1 78 ? -6.498 13.406 1.620 1.00 90.81 78 SER A CA 1
ATOM 571 C C . SER A 1 78 ? -5.072 13.048 1.165 1.00 90.81 78 SER A C 1
ATOM 573 O O . SER A 1 78 ? -4.660 11.887 1.132 1.00 90.81 78 SER A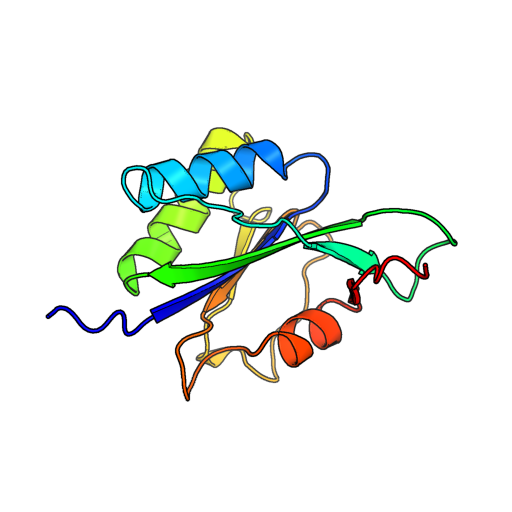 O 1
ATOM 575 N N . ALA A 1 79 ? -4.286 14.060 0.774 1.00 83.62 79 ALA A N 1
ATOM 576 C CA . ALA A 1 79 ? -2.917 13.859 0.283 1.00 83.62 79 ALA A CA 1
ATOM 577 C C . ALA A 1 79 ? -1.972 13.231 1.324 1.00 83.62 79 ALA A C 1
ATOM 579 O O . ALA A 1 79 ? -1.081 12.479 0.943 1.00 83.62 79 ALA A O 1
ATOM 580 N N . GLY A 1 80 ? -2.175 13.516 2.615 1.00 85.44 80 GLY A N 1
ATOM 581 C CA . GLY A 1 80 ? -1.344 12.989 3.704 1.00 85.44 80 GLY A CA 1
ATOM 582 C C . GLY A 1 80 ? -1.715 11.574 4.158 1.00 85.44 80 GLY A C 1
ATOM 583 O O . GLY A 1 80 ? -0.974 10.964 4.923 1.00 85.44 80 GLY A O 1
ATOM 584 N N . GLU A 1 81 ? -2.846 11.036 3.697 1.00 90.12 81 GLU A N 1
ATOM 585 C CA . GLU A 1 81 ? -3.351 9.728 4.132 1.00 90.12 81 GLU A CA 1
ATOM 586 C C . GLU A 1 81 ? -2.851 8.558 3.270 1.00 90.12 81 GLU A C 1
ATOM 588 O O . GLU A 1 81 ? -2.986 7.402 3.678 1.00 90.12 81 GLU A O 1
ATOM 593 N N . VAL A 1 82 ? -2.253 8.837 2.106 1.00 90.81 82 VAL A N 1
ATOM 594 C CA . VAL A 1 82 ? -1.592 7.832 1.259 1.00 90.81 82 VAL A CA 1
ATOM 595 C C . VAL A 1 82 ? -0.191 8.309 0.899 1.00 90.81 82 VAL A C 1
ATOM 597 O O . VAL A 1 82 ? -0.022 9.247 0.118 1.00 90.81 82 VAL A O 1
ATOM 600 N N . ALA A 1 83 ? 0.822 7.637 1.437 1.00 91.12 83 ALA A N 1
ATOM 601 C CA . ALA A 1 83 ? 2.217 7.972 1.186 1.00 91.12 83 ALA A CA 1
ATOM 602 C C . ALA A 1 83 ? 2.801 7.114 0.055 1.00 91.12 83 ALA A C 1
ATOM 604 O O . ALA A 1 83 ? 2.600 5.903 0.012 1.00 91.12 83 ALA A O 1
ATOM 605 N N . LEU A 1 84 ? 3.554 7.751 -0.844 1.00 91.69 84 LEU A N 1
ATOM 606 C CA . LEU A 1 84 ? 4.467 7.065 -1.758 1.00 91.69 84 LEU A CA 1
ATOM 607 C C . LEU A 1 84 ? 5.855 7.107 -1.121 1.00 91.69 84 LEU A C 1
ATOM 609 O O . LEU A 1 84 ? 6.351 8.196 -0.838 1.00 91.69 84 LEU A O 1
ATOM 613 N N . VAL A 1 85 ? 6.445 5.939 -0.893 1.00 91.69 85 VAL A N 1
ATOM 614 C CA . VAL A 1 85 ? 7.755 5.773 -0.264 1.00 91.69 85 VAL A CA 1
ATOM 615 C C . VAL A 1 85 ? 8.736 5.291 -1.324 1.00 91.69 85 VAL A C 1
ATOM 617 O O . VAL A 1 85 ? 8.647 4.164 -1.808 1.00 91.69 85 VAL A O 1
ATOM 620 N N . THR A 1 86 ? 9.656 6.156 -1.735 1.00 90.75 86 THR A N 1
ATOM 621 C CA . THR A 1 86 ? 10.620 5.848 -2.796 1.00 90.75 86 THR A CA 1
ATOM 622 C C . THR A 1 86 ? 11.798 5.031 -2.263 1.00 90.75 86 THR A C 1
ATOM 624 O O . THR A 1 86 ? 12.078 5.004 -1.061 1.00 90.75 86 THR A O 1
ATOM 627 N N . ALA A 1 87 ? 12.553 4.401 -3.169 1.00 88.44 87 ALA A N 1
ATOM 628 C CA . ALA A 1 87 ? 13.787 3.694 -2.818 1.00 88.44 87 ALA A CA 1
ATOM 629 C C . ALA A 1 87 ? 14.823 4.598 -2.113 1.00 88.44 87 ALA A C 1
ATOM 631 O O . ALA A 1 87 ? 15.558 4.137 -1.246 1.00 88.44 87 ALA A O 1
ATOM 632 N N . SER A 1 88 ? 14.852 5.900 -2.423 1.00 90.00 88 SER A N 1
ATOM 633 C CA . SER A 1 88 ? 15.777 6.862 -1.800 1.00 90.00 88 SER A CA 1
ATOM 634 C C . SER A 1 88 ? 15.475 7.153 -0.327 1.00 90.00 88 SER A C 1
ATOM 636 O O . SER A 1 88 ? 16.299 7.754 0.352 1.00 90.00 88 SER A O 1
ATOM 638 N N . GLN A 1 89 ? 14.301 6.757 0.170 1.00 91.62 89 GLN A N 1
ATOM 639 C CA . GLN A 1 89 ? 13.913 6.921 1.574 1.00 91.62 89 GLN A CA 1
ATOM 640 C C . GLN A 1 89 ? 14.285 5.701 2.434 1.00 91.62 89 GLN A C 1
ATOM 642 O O . GLN A 1 89 ? 13.996 5.685 3.633 1.00 91.62 89 GLN A O 1
ATOM 647 N N . ARG A 1 90 ? 14.920 4.669 1.855 1.00 87.69 90 ARG A N 1
ATOM 648 C CA . ARG A 1 90 ? 15.411 3.504 2.608 1.00 87.69 90 ARG A CA 1
ATOM 649 C C . ARG A 1 90 ? 16.373 3.962 3.708 1.00 87.69 90 ARG A C 1
ATOM 651 O O . ARG A 1 90 ? 17.288 4.742 3.461 1.00 87.69 90 ARG A O 1
ATOM 658 N N . GLY A 1 91 ? 16.122 3.513 4.937 1.00 83.06 91 GLY A N 1
ATOM 659 C CA . GLY A 1 91 ? 16.914 3.863 6.124 1.00 83.06 91 GLY A CA 1
ATOM 660 C C . GLY A 1 91 ? 16.606 5.221 6.772 1.00 83.06 91 GLY A C 1
ATOM 661 O O . GLY A 1 91 ? 17.116 5.482 7.856 1.00 83.06 91 GLY A O 1
ATOM 662 N N . SER A 1 92 ? 15.772 6.073 6.163 1.00 89.50 92 SER A N 1
ATOM 663 C CA . SER A 1 92 ? 15.382 7.385 6.724 1.00 89.50 92 SER A CA 1
ATOM 664 C C . SER A 1 92 ? 13.869 7.599 6.832 1.00 89.50 92 SER A C 1
ATOM 666 O O . SER A 1 92 ? 13.418 8.597 7.395 1.00 89.50 92 SER A O 1
ATOM 668 N N . PHE A 1 93 ? 13.070 6.680 6.287 1.00 90.94 93 PHE A N 1
ATOM 669 C CA . PHE A 1 93 ? 11.616 6.757 6.327 1.00 90.94 93 PHE A CA 1
ATOM 670 C C . PHE A 1 93 ? 11.060 6.551 7.743 1.00 90.94 93 PHE A C 1
ATOM 672 O O . PHE A 1 93 ? 11.365 5.558 8.401 1.00 90.94 93 PHE A O 1
ATOM 679 N N . THR A 1 94 ? 10.154 7.446 8.147 1.00 88.19 94 THR A N 1
ATOM 680 C CA . THR A 1 94 ? 9.376 7.341 9.387 1.00 88.19 94 THR A CA 1
ATOM 681 C C . THR A 1 94 ? 7.881 7.274 9.056 1.00 88.19 94 THR A C 1
ATOM 683 O O . THR A 1 94 ? 7.375 8.170 8.368 1.00 88.19 94 THR A O 1
ATOM 686 N N . PRO A 1 95 ? 7.135 6.267 9.551 1.00 86.31 95 PRO A N 1
ATOM 687 C CA . PRO A 1 95 ? 5.700 6.161 9.310 1.00 86.31 95 PRO A CA 1
ATOM 688 C C . PRO A 1 95 ? 4.927 7.333 9.925 1.00 86.31 95 PRO A C 1
ATOM 690 O O . PRO A 1 95 ? 5.058 7.646 11.106 1.00 86.31 95 PRO A O 1
ATOM 693 N N . THR A 1 96 ? 4.071 7.978 9.134 1.00 84.25 96 THR A N 1
ATOM 694 C CA . THR A 1 96 ? 3.204 9.060 9.625 1.00 84.25 96 THR A CA 1
ATOM 695 C C . THR A 1 96 ? 1.958 8.504 10.321 1.00 84.25 96 THR A C 1
ATOM 697 O O . THR A 1 96 ? 1.233 7.706 9.733 1.00 84.25 96 THR A O 1
ATOM 700 N N . GLN A 1 97 ? 1.643 8.977 11.533 1.00 76.12 97 GLN A N 1
ATOM 701 C CA . GLN A 1 97 ? 0.520 8.478 12.350 1.00 76.12 97 GLN A CA 1
ATOM 702 C C . GLN A 1 97 ? -0.855 8.553 11.651 1.00 76.12 97 GLN A C 1
ATOM 704 O O . GLN A 1 97 ? -1.712 7.691 11.864 1.00 76.12 97 GLN A O 1
ATOM 709 N N . GLY A 1 98 ? -1.058 9.561 10.796 1.00 82.44 98 GLY A N 1
ATOM 710 C CA . GLY A 1 98 ? -2.294 9.766 10.031 1.00 82.44 98 GLY A CA 1
ATOM 711 C C . GLY A 1 98 ? -2.384 8.983 8.720 1.00 82.44 98 GLY A C 1
ATOM 712 O O . GLY A 1 98 ? -3.450 8.946 8.110 1.00 82.44 98 GLY A O 1
ATOM 713 N N . ALA A 1 99 ? -1.306 8.335 8.272 1.00 87.12 99 ALA A N 1
ATOM 714 C CA . ALA A 1 99 ? -1.349 7.592 7.023 1.00 87.12 99 ALA A CA 1
ATOM 715 C C . ALA A 1 99 ? -2.210 6.329 7.170 1.00 87.12 99 ALA A C 1
ATOM 717 O O . ALA A 1 99 ? -2.149 5.580 8.157 1.00 87.12 99 ALA A O 1
ATOM 718 N N . ARG A 1 100 ? -3.042 6.103 6.156 1.00 88.06 100 ARG A N 1
ATOM 719 C CA . ARG A 1 100 ? -3.936 4.950 6.043 1.00 88.06 100 ARG A CA 1
ATOM 720 C C . ARG A 1 100 ? -3.408 3.933 5.044 1.00 88.06 100 ARG A C 1
ATOM 722 O O . ARG A 1 100 ? -3.724 2.756 5.189 1.00 88.06 100 ARG A O 1
ATOM 729 N N . ALA A 1 101 ? -2.586 4.362 4.090 1.00 89.00 101 ALA A N 1
ATOM 730 C CA . ALA A 1 101 ? -1.854 3.478 3.200 1.00 89.00 101 ALA A CA 1
ATOM 731 C C . ALA A 1 101 ? -0.449 3.987 2.868 1.00 89.00 101 ALA A C 1
ATOM 733 O O . ALA A 1 101 ? -0.183 5.190 2.859 1.00 89.00 101 ALA A O 1
ATOM 734 N N . TYR A 1 102 ? 0.408 3.038 2.512 1.00 90.69 102 TYR A N 1
ATOM 735 C CA . TYR A 1 102 ? 1.746 3.257 1.988 1.00 90.69 102 TYR A CA 1
ATOM 736 C C . TYR A 1 102 ? 1.921 2.468 0.693 1.00 90.69 102 TYR A C 1
ATOM 738 O O . TYR A 1 102 ? 1.505 1.313 0.601 1.00 90.69 102 TYR A O 1
ATOM 746 N N . VAL A 1 103 ? 2.556 3.093 -0.292 1.00 90.25 103 VAL A N 1
ATOM 747 C CA . VAL A 1 103 ? 2.998 2.473 -1.541 1.00 90.25 103 VAL A CA 1
ATOM 748 C C . VAL A 1 103 ? 4.517 2.574 -1.556 1.00 90.25 103 VAL A C 1
ATOM 750 O O . VAL A 1 103 ? 5.047 3.668 -1.719 1.00 90.25 103 VAL A O 1
ATOM 753 N N . PHE A 1 104 ? 5.222 1.471 -1.343 1.00 89.81 104 PHE A N 1
ATOM 754 C CA . PHE A 1 104 ? 6.681 1.431 -1.370 1.00 89.81 104 PHE A CA 1
ATOM 755 C C . PHE A 1 104 ? 7.179 1.028 -2.752 1.00 89.81 104 PHE A C 1
ATOM 757 O O . PHE A 1 104 ? 6.678 0.081 -3.353 1.00 89.81 104 PHE A O 1
ATOM 764 N N . ASP A 1 105 ? 8.197 1.729 -3.229 1.00 88.62 105 ASP A N 1
ATOM 765 C CA . ASP A 1 105 ? 8.966 1.374 -4.416 1.00 88.62 105 ASP A CA 1
ATOM 766 C C . ASP A 1 105 ? 9.890 0.186 -4.109 1.00 88.62 105 ASP A C 1
ATOM 768 O O . ASP A 1 105 ? 10.888 0.318 -3.401 1.00 88.62 105 ASP A O 1
ATOM 772 N N . ALA A 1 106 ? 9.539 -0.977 -4.644 1.00 84.69 106 ALA A N 1
ATOM 773 C CA . ALA A 1 106 ? 10.133 -2.285 -4.378 1.00 84.69 106 ALA A CA 1
ATOM 774 C C . ALA A 1 106 ? 10.914 -2.845 -5.579 1.00 84.69 106 ALA A C 1
ATOM 776 O O . ALA A 1 106 ? 11.050 -4.057 -5.727 1.00 84.69 106 ALA A O 1
ATOM 777 N N . ARG A 1 107 ? 11.394 -1.967 -6.471 1.00 82.38 107 ARG A N 1
ATOM 778 C CA . ARG A 1 107 ? 12.265 -2.313 -7.609 1.00 82.38 107 ARG A CA 1
ATOM 779 C C . ARG A 1 107 ? 13.345 -3.331 -7.234 1.00 82.38 107 ARG A C 1
ATOM 781 O O . ARG A 1 107 ? 14.103 -3.094 -6.296 1.00 82.38 107 ARG A O 1
ATOM 788 N N . ASP A 1 108 ? 13.459 -4.419 -7.994 1.00 75.12 108 ASP A N 1
ATOM 789 C CA . ASP A 1 108 ? 14.461 -5.452 -7.720 1.00 75.12 108 ASP A CA 1
ATOM 790 C C . ASP A 1 108 ? 15.880 -4.842 -7.695 1.00 75.12 108 ASP A C 1
ATOM 792 O O . ASP A 1 108 ? 16.245 -4.022 -8.540 1.00 75.12 108 ASP A O 1
ATOM 796 N N . GLY A 1 109 ? 16.669 -5.202 -6.680 1.00 77.75 109 GLY A N 1
ATOM 797 C CA . GLY A 1 109 ? 18.058 -4.758 -6.506 1.00 77.75 109 GLY A CA 1
ATOM 798 C C . GLY A 1 109 ? 18.263 -3.357 -5.910 1.00 77.75 109 GLY A C 1
ATOM 799 O O . GLY A 1 109 ? 19.359 -3.081 -5.430 1.00 77.75 109 GLY A O 1
ATOM 800 N N . ILE A 1 110 ? 17.247 -2.484 -5.885 1.00 83.31 110 ILE A N 1
ATOM 801 C CA . ILE A 1 110 ? 17.388 -1.098 -5.377 1.00 83.31 110 ILE A CA 1
ATOM 802 C C . ILE A 1 110 ? 16.274 -0.646 -4.420 1.00 83.31 110 ILE A C 1
ATOM 804 O O . ILE A 1 110 ? 16.499 0.237 -3.591 1.00 83.31 110 ILE A O 1
ATOM 808 N N . GLY A 1 111 ? 15.081 -1.225 -4.526 1.00 87.25 111 GLY A N 1
ATOM 809 C CA . GLY A 1 111 ? 13.887 -0.846 -3.778 1.00 87.25 111 GLY A CA 1
ATOM 810 C C . GLY A 1 111 ? 13.769 -1.510 -2.409 1.00 87.25 111 GLY A C 1
ATOM 811 O O . GLY A 1 111 ? 14.671 -2.205 -1.948 1.00 87.25 111 GLY A O 1
ATOM 812 N N . TRP A 1 112 ? 12.637 -1.246 -1.765 1.00 89.44 112 TRP A N 1
ATOM 813 C CA . TRP A 1 112 ? 12.262 -1.811 -0.475 1.00 89.44 112 TRP A CA 1
ATOM 814 C C . TRP A 1 112 ? 11.970 -3.308 -0.577 1.00 89.44 112 TRP A C 1
ATOM 816 O O . TRP A 1 112 ? 11.263 -3.746 -1.487 1.00 89.44 112 TRP A O 1
ATOM 826 N N . THR A 1 113 ? 12.459 -4.085 0.386 1.00 86.25 113 THR A N 1
ATOM 827 C CA . THR A 1 113 ? 12.088 -5.499 0.530 1.00 86.25 113 THR A CA 1
ATOM 828 C C . THR A 1 113 ? 10.869 -5.668 1.446 1.00 86.25 113 THR A C 1
ATOM 830 O O . THR A 1 113 ? 10.530 -4.759 2.211 1.00 86.25 113 THR A O 1
ATOM 833 N N . PRO A 1 114 ? 10.199 -6.835 1.422 1.00 83.62 114 PRO A N 1
ATOM 834 C CA . PRO A 1 114 ? 9.136 -7.131 2.375 1.00 83.62 114 PRO A CA 1
ATOM 835 C C . PRO A 1 114 ? 9.523 -7.020 3.835 1.00 83.62 114 PRO A C 1
ATOM 837 O O . PRO A 1 114 ? 8.811 -6.365 4.595 1.00 83.62 114 PRO A O 1
ATOM 840 N N . ASP A 1 115 ? 10.668 -7.573 4.208 1.00 85.25 115 ASP A N 1
ATOM 841 C CA . ASP A 1 115 ? 11.119 -7.541 5.595 1.00 85.25 115 ASP A CA 1
ATOM 842 C C . ASP A 1 115 ? 11.431 -6.111 6.052 1.00 85.25 115 ASP A C 1
ATOM 844 O O . ASP A 1 115 ? 11.104 -5.736 7.178 1.00 85.25 115 ASP A O 1
ATOM 848 N N . GLU A 1 116 ? 11.980 -5.271 5.169 1.00 89.56 116 GLU A N 1
ATOM 849 C CA . GLU A 1 116 ? 12.218 -3.853 5.458 1.00 89.56 116 GLU A CA 1
ATOM 850 C C . GLU A 1 116 ? 10.909 -3.087 5.681 1.00 89.56 116 GLU A C 1
ATOM 852 O O . GLU A 1 116 ? 10.807 -2.303 6.625 1.00 89.56 116 GLU A O 1
ATOM 857 N N . VAL A 1 117 ? 9.896 -3.321 4.840 1.00 88.81 117 VAL A N 1
ATOM 858 C CA . VAL A 1 117 ? 8.581 -2.677 4.979 1.00 88.81 117 VAL A CA 1
ATOM 859 C C . VAL A 1 117 ? 7.887 -3.112 6.267 1.00 88.81 117 VAL A C 1
ATOM 861 O O . VAL A 1 117 ? 7.333 -2.276 6.983 1.00 88.81 117 VAL A O 1
ATOM 864 N N . LEU A 1 118 ? 7.919 -4.406 6.581 1.00 86.12 118 LEU A N 1
ATOM 865 C CA . LEU A 1 118 ? 7.354 -4.936 7.819 1.00 86.12 118 LEU A CA 1
ATOM 866 C C . LEU A 1 118 ? 8.061 -4.345 9.042 1.00 86.12 118 LEU A C 1
ATOM 868 O O . LEU A 1 118 ? 7.396 -3.817 9.933 1.00 86.12 118 LEU A O 1
ATOM 872 N N . THR A 1 119 ? 9.394 -4.320 9.031 1.00 88.19 119 THR A N 1
ATOM 873 C CA . THR A 1 119 ? 10.204 -3.751 10.116 1.00 88.19 119 THR A CA 1
ATOM 874 C C . THR A 1 119 ? 9.907 -2.267 10.322 1.00 88.19 119 THR A C 1
ATOM 876 O O . THR A 1 119 ? 9.617 -1.847 11.441 1.00 88.19 119 THR A O 1
ATOM 879 N N . VAL A 1 120 ? 9.921 -1.455 9.256 1.00 89.56 120 VAL A N 1
ATOM 880 C CA . VAL A 1 120 ? 9.748 0.003 9.386 1.00 89.56 120 VAL A CA 1
ATOM 881 C C . VAL A 1 120 ? 8.331 0.392 9.801 1.00 89.56 120 VAL A C 1
ATOM 883 O O . VAL A 1 120 ? 8.141 1.400 10.476 1.00 89.56 120 VAL A O 1
ATOM 886 N N . LEU A 1 121 ? 7.328 -0.403 9.420 1.00 87.06 121 LEU A N 1
ATOM 887 C CA . LEU A 1 121 ? 5.941 -0.202 9.837 1.00 87.06 121 LEU A CA 1
ATOM 888 C C . LEU A 1 121 ? 5.609 -0.883 11.172 1.00 87.06 121 LEU A C 1
ATOM 890 O O . LEU A 1 121 ? 4.481 -0.742 11.649 1.00 87.06 121 LEU A O 1
ATOM 894 N N . ASN A 1 122 ? 6.564 -1.596 11.778 1.00 87.25 122 ASN A N 1
ATOM 895 C CA . ASN A 1 122 ? 6.364 -2.393 12.986 1.00 87.25 122 ASN A CA 1
ATOM 896 C C . ASN A 1 122 ? 5.188 -3.379 12.838 1.00 87.25 122 ASN A C 1
ATOM 898 O O . ASN A 1 122 ? 4.249 -3.408 13.650 1.00 87.25 122 ASN A O 1
ATOM 902 N N . LEU A 1 123 ? 5.209 -4.118 11.728 1.00 85.88 123 LEU A N 1
ATOM 903 C CA . LEU A 1 123 ? 4.215 -5.100 11.321 1.00 85.88 123 LEU A CA 1
ATOM 904 C C . LEU A 1 123 ? 4.845 -6.487 11.211 1.00 85.88 123 LEU A C 1
ATOM 906 O O . LEU A 1 123 ? 5.999 -6.636 10.831 1.00 85.88 123 LEU A O 1
ATOM 910 N N . ARG A 1 124 ? 4.022 -7.510 11.414 1.00 83.94 124 ARG A N 1
ATOM 911 C CA . ARG A 1 124 ? 4.335 -8.902 11.106 1.00 83.94 124 ARG A CA 1
ATOM 912 C C . ARG A 1 124 ? 3.203 -9.552 10.331 1.00 83.94 124 ARG A C 1
ATOM 914 O O . ARG A 1 124 ? 2.046 -9.126 10.408 1.00 83.94 124 ARG A O 1
ATOM 921 N N . THR A 1 125 ? 3.537 -10.601 9.597 1.00 80.12 125 THR A N 1
ATOM 922 C CA . THR A 1 125 ? 2.555 -11.420 8.893 1.00 80.12 125 THR A CA 1
ATOM 923 C C . THR A 1 125 ? 1.758 -12.244 9.900 1.00 80.12 125 THR A C 1
ATOM 925 O O . THR A 1 125 ? 2.282 -12.712 10.913 1.00 80.12 125 THR A O 1
ATOM 928 N N . LEU A 1 126 ? 0.462 -12.404 9.652 1.00 71.31 126 LEU A N 1
ATOM 929 C CA . LEU A 1 126 ? -0.328 -13.423 10.326 1.00 71.31 126 LEU A CA 1
ATOM 930 C C . LEU A 1 126 ? -0.154 -14.708 9.521 1.00 71.31 126 LEU A C 1
ATOM 932 O O . LEU A 1 126 ? -0.914 -14.974 8.593 1.00 71.31 126 LEU A O 1
ATOM 936 N N . THR A 1 127 ? 0.881 -15.485 9.832 1.00 63.69 127 THR A N 1
ATOM 937 C CA . THR A 1 127 ? 0.892 -16.881 9.407 1.00 63.69 127 THR A CA 1
ATOM 938 C C . THR A 1 127 ? -0.252 -17.572 10.139 1.00 63.69 127 THR A C 1
ATOM 940 O O . THR A 1 127 ? -0.353 -17.501 11.364 1.00 63.69 127 THR A O 1
ATOM 943 N N . SER A 1 128 ? -1.166 -18.189 9.392 1.00 46.16 128 SER A N 1
ATOM 944 C CA . SER A 1 128 ? -2.104 -19.138 9.977 1.00 46.16 128 SER A CA 1
ATOM 945 C C . SER A 1 128 ? -1.266 -20.244 10.609 1.00 46.16 128 SER A C 1
ATOM 947 O O . SER A 1 128 ? -0.708 -21.073 9.895 1.00 46.16 128 SER A O 1
ATOM 949 N N . SER A 1 129 ? -1.112 -20.222 11.931 1.00 40.47 129 SER A N 1
ATOM 950 C CA . SER A 1 129 ? -0.744 -21.424 12.666 1.00 40.47 129 SER A CA 1
ATOM 951 C C . SER A 1 129 ? -1.852 -22.433 12.376 1.00 40.47 129 SER A C 1
ATOM 953 O O . SER A 1 129 ? -2.980 -22.241 12.832 1.00 40.47 129 SER A O 1
ATOM 955 N N . LEU A 1 130 ? -1.561 -23.411 11.518 1.00 36.22 130 LEU A N 1
ATOM 956 C CA . LEU A 1 130 ? -2.324 -24.654 11.472 1.00 36.22 130 LEU A CA 1
ATOM 957 C C . LEU A 1 130 ? -2.123 -25.399 12.794 1.00 36.22 130 LEU A C 1
ATOM 959 O O . LEU A 1 130 ? -0.979 -25.367 13.306 1.00 36.22 130 LEU A O 1
#

Nearest PDB structures (foldseek):
  2lqj-assembly1_A  TM=4.546E-01  e=1.376E-01  Mycobacterium tuberculosis
  6y24-assembly1_A  TM=4.324E-01  e=1.206E-01  Homo sapiens
  6x6t-assembly1_AB  TM=4.799E-01  e=1.569E+00  Escherichia coli
  9gux-assembly1_Z  TM=4.935E-01  e=2.180E+00  Escherichia coli K-12
  6yao-assembly1_A  TM=4.170E-01  e=1.376E+00  Zea mays

Secondary structure (DSSP, 8-state):
-----EEEEEEE-GGGHHHHHHHHHHHTTT--TTSS-EEEEETTS-TT---EEEEEEEE-HHHHHHHHHHHHHHHT--TTSEEEE-GGGTTT----TT-SEEEEE--TTTS--HHHHHHHHTEEE-----

Radius of gyration: 13.95 Å; Cα contacts (8 Å, |Δi|>4): 232; chains: 1; bounding box: 30×38×46 Å